Protein AF-R5YN58-F1 (afdb_monomer_lite)

Secondary structure (DSSP, 8-state):
-PPEEE-TTTTTTS---TT---TTSHHHHHHHHHHHHHTTTT--EEE-

pLDDT: mean 93.17, std 5.06, range [64.81, 96.69]

Radius of gyration: 10.49 Å; chains: 1; bounding box: 24×21×20 Å

Structure (mmCIF, N/CA/C/O backbone):
data_AF-R5YN58-F1
#
_entry.id   AF-R5YN58-F1
#
loop_
_atom_site.group_PDB
_atom_site.id
_atom_site.type_symbol
_atom_site.label_atom_id
_atom_site.label_alt_id
_atom_site.label_comp_id
_atom_site.label_asym_id
_atom_site.label_entity_id
_atom_site.label_seq_id
_atom_site.pdbx_PDB_ins_code
_atom_site.Cartn_x
_atom_site.Cartn_y
_atom_site.Cartn_z
_atom_site.occupancy
_atom_site.B_iso_or_equiv
_atom_site.auth_seq_id
_atom_site.auth_comp_id
_atom_site.auth_asym_id
_atom_site.auth_atom_id
_atom_site.pdbx_PDB_model_num
ATOM 1 N N . MET A 1 1 ? -8.764 -13.812 10.006 1.00 64.81 1 MET A N 1
ATOM 2 C CA . MET A 1 1 ? -7.695 -12.976 9.425 1.00 64.81 1 MET A CA 1
ATOM 3 C C . MET A 1 1 ? -8.302 -11.617 9.177 1.00 64.81 1 MET A C 1
ATOM 5 O O . MET A 1 1 ? -9.296 -11.546 8.465 1.00 64.81 1 MET A O 1
ATOM 9 N N . GLU A 1 2 ? -7.789 -10.588 9.838 1.00 84.06 2 GLU A N 1
ATOM 10 C CA . GLU A 1 2 ? -8.246 -9.217 9.621 1.00 84.06 2 GLU A CA 1
ATOM 11 C C . GLU A 1 2 ? -7.411 -8.607 8.502 1.00 84.06 2 GLU A C 1
ATOM 13 O O . GLU A 1 2 ? -6.190 -8.528 8.606 1.00 84.06 2 GLU A O 1
ATOM 18 N N . TYR A 1 3 ? -8.069 -8.221 7.413 1.00 89.94 3 TYR A N 1
ATOM 19 C CA . TYR A 1 3 ? -7.412 -7.504 6.332 1.00 89.94 3 TYR A CA 1
ATOM 20 C C . TYR A 1 3 ? -7.379 -6.021 6.661 1.00 89.94 3 TYR A C 1
ATOM 22 O O . TYR A 1 3 ? -8.410 -5.421 6.968 1.00 89.94 3 TYR A O 1
ATOM 30 N N . ILE A 1 4 ? -6.204 -5.416 6.530 1.00 92.25 4 ILE A N 1
ATOM 31 C CA . ILE A 1 4 ? -6.054 -3.972 6.681 1.00 92.25 4 ILE A CA 1
ATOM 32 C C . ILE A 1 4 ? -6.074 -3.360 5.289 1.00 92.25 4 ILE A C 1
ATOM 34 O O . ILE A 1 4 ? -5.224 -3.659 4.446 1.00 92.25 4 ILE A O 1
ATOM 38 N N . ARG A 1 5 ? -7.045 -2.481 5.036 1.00 95.12 5 ARG A N 1
ATOM 39 C CA . ARG A 1 5 ? -7.043 -1.670 3.820 1.00 95.12 5 ARG A CA 1
ATOM 40 C C . ARG A 1 5 ? -5.934 -0.635 3.915 1.00 95.12 5 ARG A C 1
ATOM 42 O O . ARG A 1 5 ? -5.939 0.207 4.812 1.00 95.12 5 ARG A O 1
ATOM 49 N N . VAL A 1 6 ? -5.013 -0.673 2.962 1.00 95.81 6 VAL A N 1
ATOM 50 C CA . VAL A 1 6 ? -3.964 0.337 2.843 1.00 95.81 6 VAL A CA 1
ATOM 51 C C . VAL A 1 6 ? -4.547 1.549 2.114 1.00 95.81 6 VAL A C 1
ATOM 53 O O . VAL A 1 6 ? -5.189 1.413 1.072 1.00 95.81 6 VAL A O 1
ATOM 56 N N . THR A 1 7 ? -4.350 2.733 2.680 1.00 96.25 7 THR A N 1
ATOM 57 C CA . THR A 1 7 ? -4.837 4.022 2.178 1.00 96.25 7 THR A CA 1
ATOM 58 C C . THR A 1 7 ? -3.705 5.045 2.172 1.00 96.25 7 THR A C 1
ATOM 60 O O . THR A 1 7 ? -2.659 4.842 2.791 1.00 96.25 7 THR A O 1
ATOM 63 N N . LYS A 1 8 ? -3.918 6.193 1.516 1.00 94.88 8 LYS A N 1
ATOM 64 C CA . LYS A 1 8 ? -2.961 7.315 1.535 1.00 94.88 8 LYS A CA 1
ATOM 65 C C . LYS A 1 8 ? -2.633 7.799 2.955 1.00 94.88 8 LYS A C 1
ATOM 67 O O . LYS A 1 8 ? -1.533 8.291 3.183 1.00 94.88 8 LYS A O 1
ATOM 72 N N . GLU A 1 9 ? -3.556 7.631 3.899 1.00 95.88 9 GLU A N 1
ATOM 73 C CA . GLU A 1 9 ? -3.425 8.107 5.281 1.00 95.88 9 GLU A CA 1
ATOM 74 C C . GLU A 1 9 ? -2.621 7.152 6.173 1.00 95.88 9 GLU A C 1
ATOM 76 O O . GLU A 1 9 ? -1.948 7.598 7.104 1.00 95.88 9 GLU A O 1
ATOM 81 N N . ASN A 1 10 ? -2.672 5.841 5.903 1.00 95.50 10 ASN A N 1
ATOM 82 C CA . ASN A 1 10 ? -2.011 4.836 6.741 1.00 95.50 10 ASN A CA 1
ATOM 83 C C . ASN A 1 10 ? -0.749 4.224 6.113 1.00 95.50 10 ASN A C 1
ATOM 85 O O . ASN A 1 10 ? 0.091 3.725 6.858 1.00 95.50 10 ASN A O 1
ATOM 89 N N . ILE A 1 11 ? -0.548 4.321 4.792 1.00 95.06 11 ILE A N 1
ATOM 90 C CA . ILE A 1 11 ? 0.542 3.637 4.072 1.00 95.06 11 ILE A CA 1
ATOM 91 C C . ILE A 1 11 ? 1.946 3.926 4.628 1.00 95.06 11 ILE A C 1
ATOM 93 O O . ILE A 1 11 ? 2.828 3.069 4.582 1.00 95.06 11 ILE A O 1
ATOM 97 N N . GLU A 1 12 ? 2.169 5.106 5.207 1.00 94.38 12 GLU A N 1
ATOM 98 C CA . GLU A 1 12 ? 3.450 5.441 5.839 1.00 94.38 12 GLU A CA 1
ATOM 99 C C . GLU A 1 12 ? 3.707 4.661 7.127 1.00 94.38 12 GLU A C 1
ATOM 101 O O . GLU A 1 12 ? 4.843 4.269 7.396 1.00 94.38 12 GLU A O 1
ATOM 106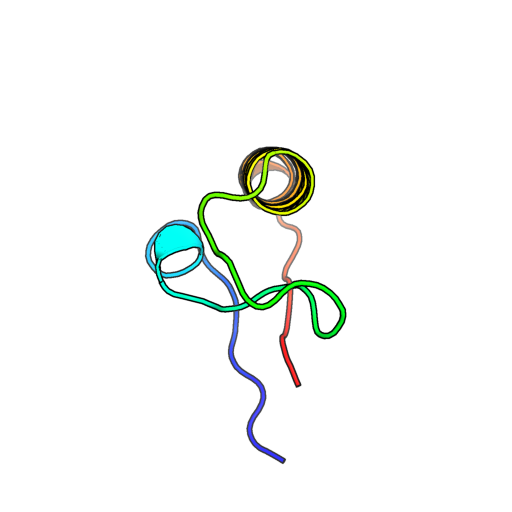 N N . LYS A 1 13 ? 2.653 4.379 7.891 1.00 92.50 13 LYS A N 1
ATOM 107 C CA . LYS A 1 13 ? 2.720 3.639 9.154 1.00 92.50 13 LYS A CA 1
ATOM 108 C C . LYS A 1 13 ? 2.664 2.134 8.921 1.00 92.50 13 LYS A C 1
ATOM 110 O O . LYS A 1 13 ? 3.307 1.380 9.648 1.00 92.50 13 LYS A O 1
ATOM 115 N N . GLU A 1 14 ? 1.957 1.712 7.878 1.00 93.19 14 GLU A N 1
ATOM 116 C CA . GLU A 1 14 ? 1.802 0.306 7.544 1.00 93.19 14 GLU A CA 1
ATOM 117 C C . GLU A 1 14 ? 3.108 -0.329 7.060 1.00 93.19 14 GLU A C 1
ATOM 119 O O . GLU A 1 14 ? 3.883 0.236 6.278 1.00 93.19 14 GLU A O 1
ATOM 124 N N . HIS A 1 15 ? 3.326 -1.557 7.520 1.00 92.06 15 HIS A N 1
ATOM 125 C CA . HIS A 1 15 ? 4.384 -2.421 7.030 1.00 92.06 15 HIS A CA 1
ATOM 126 C C . HIS A 1 15 ? 3.884 -3.174 5.790 1.00 92.06 15 HIS A C 1
ATOM 128 O O . HIS A 1 15 ? 2.964 -3.982 5.874 1.00 92.06 15 HIS A O 1
ATOM 134 N N . ILE A 1 16 ? 4.487 -2.901 4.630 1.00 92.19 16 ILE A N 1
ATOM 135 C CA . ILE A 1 16 ? 3.992 -3.367 3.320 1.00 92.19 16 ILE A CA 1
ATOM 136 C C . ILE A 1 16 ? 4.875 -4.439 2.650 1.00 92.19 16 ILE A C 1
ATOM 138 O O . ILE A 1 16 ? 4.662 -4.782 1.479 1.00 92.19 16 ILE A O 1
ATOM 142 N N . CYS A 1 17 ? 5.919 -4.916 3.332 1.00 91.94 17 CYS A N 1
ATOM 143 C CA . CYS A 1 17 ? 6.882 -5.867 2.779 1.00 91.94 17 CYS A CA 1
ATOM 144 C C . CYS A 1 17 ? 7.424 -6.805 3.859 1.00 91.94 17 CYS A C 1
ATOM 146 O O . CYS A 1 17 ? 8.345 -6.436 4.578 1.00 91.94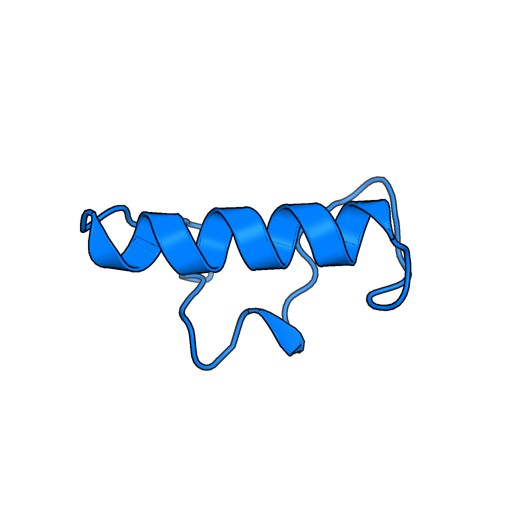 17 CYS A O 1
ATOM 148 N N . CYS A 1 18 ? 6.934 -8.047 3.897 1.00 90.88 18 CYS A N 1
ATOM 149 C CA . CYS A 1 18 ? 7.350 -9.050 4.883 1.00 90.88 18 CYS A CA 1
ATOM 150 C C . CYS A 1 18 ? 8.864 -9.333 4.896 1.00 90.88 18 CYS A C 1
ATOM 152 O O . CYS A 1 18 ? 9.384 -9.801 5.902 1.00 90.88 18 CYS A O 1
ATOM 154 N N . ALA A 1 19 ? 9.570 -9.063 3.792 1.00 93.75 19 ALA A N 1
ATOM 155 C CA . ALA A 1 19 ? 11.009 -9.293 3.677 1.00 93.75 19 ALA A CA 1
ATOM 156 C C . ALA A 1 19 ? 11.871 -8.156 4.262 1.00 93.75 19 ALA A C 1
ATOM 158 O O . ALA A 1 19 ? 13.056 -8.363 4.505 1.00 93.75 19 ALA A O 1
ATOM 159 N N . ILE A 1 20 ? 11.312 -6.957 4.472 1.00 93.25 20 ILE A N 1
ATOM 160 C CA . ILE A 1 20 ? 12.073 -5.763 4.871 1.00 93.25 20 ILE A CA 1
ATOM 161 C C . ILE A 1 20 ? 11.363 -5.064 6.028 1.00 93.25 20 ILE A C 1
ATOM 163 O O . ILE A 1 20 ? 10.357 -4.387 5.835 1.00 93.25 20 ILE A O 1
ATOM 167 N N . SER A 1 21 ? 11.918 -5.171 7.235 1.00 90.75 21 SER A N 1
ATOM 168 C CA . SER A 1 21 ? 11.338 -4.602 8.462 1.00 90.75 21 SER A CA 1
ATOM 169 C C . SER A 1 21 ? 11.420 -3.073 8.555 1.00 90.75 21 SER A C 1
ATOM 171 O O . SER A 1 21 ? 10.640 -2.459 9.284 1.00 90.75 21 SER A O 1
ATOM 173 N N . SER A 1 22 ? 12.337 -2.437 7.821 1.00 91.81 22 SER A N 1
ATOM 174 C CA . SER A 1 22 ? 12.560 -0.990 7.883 1.00 91.81 22 SER A CA 1
ATOM 175 C C . SER A 1 22 ? 11.665 -0.221 6.913 1.00 91.81 22 SER A C 1
ATOM 177 O O . SER A 1 22 ? 11.810 -0.317 5.697 1.00 91.81 22 SER A O 1
ATOM 179 N N . ASN A 1 23 ? 10.814 0.659 7.446 1.00 88.69 23 ASN A N 1
ATOM 180 C CA . ASN A 1 23 ? 10.033 1.609 6.642 1.00 88.69 23 ASN A CA 1
ATOM 181 C C . ASN A 1 23 ? 10.883 2.692 5.952 1.00 88.69 23 ASN A C 1
ATOM 183 O O . ASN A 1 23 ? 10.363 3.419 5.111 1.00 88.69 23 ASN A O 1
ATOM 187 N N . LYS A 1 24 ? 12.166 2.815 6.315 1.00 92.19 24 LYS A N 1
ATOM 188 C CA . LYS A 1 24 ? 13.107 3.777 5.721 1.00 92.19 24 LYS A CA 1
ATOM 189 C C . LYS A 1 24 ? 13.952 3.169 4.600 1.00 92.19 24 LYS A C 1
ATOM 191 O O . LYS A 1 24 ? 14.770 3.872 4.017 1.00 92.19 24 LYS A O 1
ATOM 196 N N . ASP A 1 25 ? 13.795 1.876 4.330 1.00 96.50 25 ASP A N 1
ATOM 197 C CA . ASP A 1 25 ? 14.495 1.225 3.231 1.00 96.50 25 ASP A CA 1
ATOM 198 C C . ASP A 1 25 ? 14.019 1.783 1.881 1.00 96.50 25 ASP A C 1
ATOM 200 O O . ASP A 1 25 ? 12.821 1.979 1.665 1.00 96.50 25 ASP A O 1
ATOM 204 N N . ILE A 1 26 ? 14.954 2.030 0.962 1.00 96.12 26 ILE A N 1
ATOM 205 C CA . ILE A 1 26 ? 14.665 2.610 -0.357 1.00 96.12 26 ILE A CA 1
ATOM 206 C C . ILE A 1 26 ? 13.661 1.767 -1.148 1.00 96.12 26 ILE A C 1
ATOM 208 O O . ILE A 1 26 ? 12.799 2.328 -1.825 1.00 96.12 26 ILE A O 1
ATOM 212 N N . GLN A 1 27 ? 13.719 0.438 -1.047 1.00 96.19 27 GLN A N 1
ATOM 213 C CA . GLN A 1 27 ? 12.789 -0.442 -1.751 1.00 96.19 27 GLN A CA 1
ATOM 214 C C . GLN A 1 27 ? 11.378 -0.332 -1.168 1.00 96.19 27 GLN A C 1
ATOM 216 O O . GLN A 1 27 ? 10.395 -0.297 -1.911 1.00 96.19 27 GLN A O 1
ATOM 221 N N . VAL A 1 28 ? 11.267 -0.208 0.159 1.00 96.19 28 VAL A N 1
ATOM 222 C CA . VAL A 1 28 ? 9.981 0.007 0.835 1.00 96.19 28 VAL A CA 1
ATOM 223 C C . VAL A 1 28 ? 9.407 1.372 0.470 1.00 96.19 28 VAL A C 1
ATOM 225 O O . VAL A 1 28 ? 8.235 1.455 0.110 1.00 96.19 28 VAL A O 1
ATOM 228 N N . ILE A 1 29 ? 10.226 2.426 0.488 1.00 96.12 29 ILE A N 1
ATOM 229 C CA . ILE A 1 29 ? 9.816 3.781 0.100 1.00 96.12 29 ILE A CA 1
ATOM 230 C C . ILE A 1 29 ? 9.342 3.803 -1.359 1.00 96.12 29 ILE A C 1
ATOM 232 O O . ILE A 1 29 ? 8.259 4.313 -1.647 1.00 96.12 29 ILE A O 1
ATOM 236 N N . SER A 1 30 ? 10.110 3.206 -2.276 1.00 96.69 30 SER A N 1
ATOM 237 C CA . SER A 1 30 ? 9.755 3.121 -3.697 1.00 96.69 30 SER A CA 1
ATOM 238 C C . SER A 1 30 ? 8.413 2.412 -3.897 1.00 96.69 30 SER A C 1
ATOM 240 O O . SER A 1 30 ? 7.531 2.933 -4.582 1.00 96.69 30 SER A O 1
ATOM 242 N N . LYS A 1 31 ? 8.199 1.282 -3.213 1.00 95.56 31 LYS A N 1
ATOM 243 C CA . LYS A 1 31 ? 6.929 0.552 -3.263 1.00 95.56 31 LYS A CA 1
ATOM 244 C C . LYS A 1 31 ? 5.767 1.368 -2.687 1.00 95.56 31 LYS A C 1
ATOM 246 O O . LYS A 1 31 ? 4.693 1.380 -3.284 1.00 95.56 31 LYS A O 1
ATOM 251 N N . LYS A 1 32 ? 5.962 2.071 -1.564 1.00 95.81 32 LYS A N 1
ATOM 252 C CA . LYS A 1 32 ? 4.935 2.961 -0.989 1.00 95.81 32 LYS A CA 1
ATOM 253 C C . LYS A 1 32 ? 4.550 4.070 -1.961 1.00 95.81 32 LYS A C 1
ATOM 255 O O . LYS A 1 32 ? 3.364 4.326 -2.141 1.00 95.81 32 LYS A O 1
ATOM 260 N N . ASN A 1 33 ? 5.528 4.688 -2.617 1.00 96.38 33 ASN A N 1
ATOM 261 C CA . ASN A 1 33 ? 5.275 5.728 -3.612 1.00 96.38 33 ASN A CA 1
ATOM 262 C C . ASN A 1 33 ? 4.497 5.182 -4.811 1.00 96.38 33 ASN A C 1
ATOM 264 O O . ASN A 1 33 ? 3.492 5.773 -5.191 1.00 96.38 33 ASN A O 1
ATOM 268 N N . TRP A 1 34 ? 4.883 4.016 -5.333 1.00 96.00 34 TRP A N 1
ATOM 269 C CA . TRP A 1 34 ? 4.146 3.377 -6.422 1.00 96.00 34 TRP A CA 1
ATOM 270 C C . TRP A 1 34 ? 2.688 3.090 -6.042 1.00 96.00 34 TRP A C 1
ATOM 272 O O . TRP A 1 34 ? 1.777 3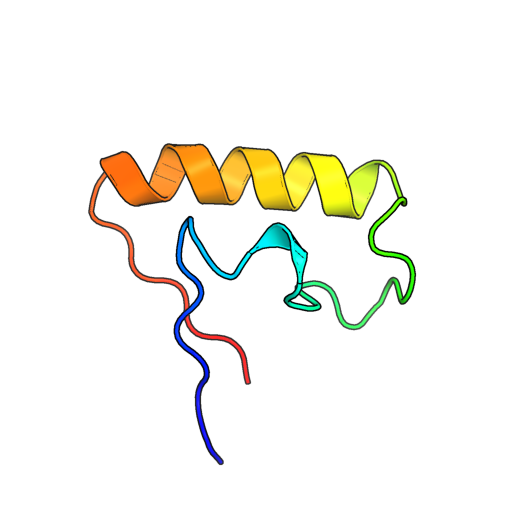.419 -6.796 1.00 96.00 34 TRP A O 1
ATOM 282 N N . LEU A 1 35 ? 2.445 2.536 -4.848 1.00 96.00 35 LEU A N 1
ATOM 283 C CA . LEU A 1 35 ? 1.088 2.288 -4.347 1.00 96.00 35 LEU A CA 1
ATOM 284 C C . LEU A 1 35 ? 0.272 3.582 -4.223 1.00 96.00 35 LEU A C 1
ATOM 286 O O . LEU A 1 35 ? -0.910 3.585 -4.558 1.00 96.00 35 LEU A O 1
ATOM 290 N N . LYS A 1 36 ? 0.899 4.683 -3.781 1.00 95.12 36 LYS A N 1
ATOM 291 C CA . LYS A 1 36 ? 0.228 5.982 -3.640 1.00 95.12 36 LYS A CA 1
ATOM 292 C C . LYS A 1 36 ? -0.352 6.497 -4.947 1.00 95.12 36 LYS A C 1
ATOM 294 O O . LYS A 1 36 ? -1.476 6.989 -4.931 1.00 95.12 36 LYS A O 1
ATOM 299 N N . GLU A 1 37 ? 0.400 6.372 -6.036 1.00 96.19 37 GLU A N 1
ATOM 300 C CA . GLU A 1 37 ? -0.059 6.766 -7.369 1.00 96.19 37 GLU A CA 1
ATOM 301 C C . GLU A 1 37 ? -1.222 5.890 -7.839 1.00 96.19 37 GLU A C 1
ATOM 303 O O . GLU A 1 37 ? -2.198 6.385 -8.387 1.00 96.19 37 GLU A O 1
ATOM 308 N N . ARG A 1 38 ? -1.149 4.579 -7.579 1.00 96.31 38 ARG A N 1
ATOM 309 C CA . ARG A 1 38 ? -2.184 3.628 -8.004 1.00 96.31 38 ARG A CA 1
ATOM 310 C C . ARG A 1 38 ? -3.512 3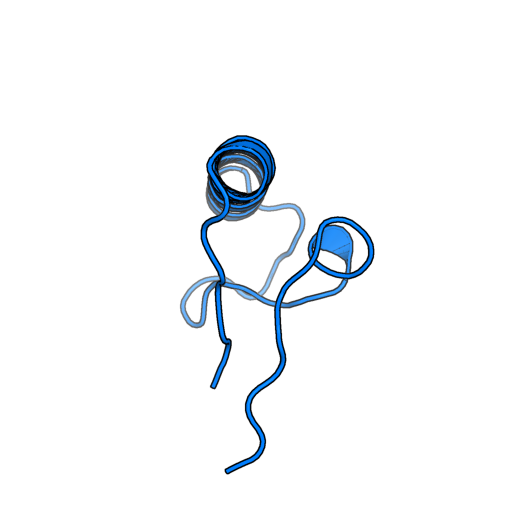.787 -7.262 1.00 96.31 38 ARG A C 1
ATOM 312 O O . ARG A 1 38 ? -4.538 3.320 -7.748 1.00 96.31 38 ARG A O 1
ATOM 319 N N . PHE A 1 39 ? -3.526 4.431 -6.094 1.00 94.38 39 PHE A N 1
ATOM 320 C CA . PHE A 1 39 ? -4.784 4.746 -5.414 1.00 94.38 39 PHE A CA 1
ATOM 321 C C . PHE A 1 39 ? -5.652 5.721 -6.224 1.00 94.38 39 PHE A C 1
ATOM 323 O O . PHE A 1 39 ? -6.874 5.636 -6.137 1.00 94.38 39 PHE A O 1
ATOM 330 N N . ASP A 1 40 ? -5.044 6.623 -7.006 1.00 93.69 40 ASP A N 1
ATOM 331 C CA . ASP A 1 40 ? -5.783 7.571 -7.855 1.00 93.69 40 ASP A CA 1
ATOM 332 C C . ASP A 1 40 ? -6.431 6.883 -9.066 1.00 93.69 40 ASP A C 1
ATOM 334 O O . ASP A 1 40 ? -7.450 7.350 -9.567 1.00 93.69 40 ASP A O 1
ATOM 338 N N . ASP A 1 41 ? -5.921 5.710 -9.448 1.00 96.25 41 ASP A N 1
ATOM 339 C CA . ASP A 1 41 ? -6.516 4.840 -10.468 1.00 96.25 41 ASP A CA 1
ATOM 340 C C . ASP A 1 41 ? -7.727 4.041 -9.925 1.00 96.25 41 ASP A C 1
ATOM 342 O O . ASP A 1 41 ? -8.296 3.200 -10.619 1.00 96.25 41 ASP A O 1
ATOM 346 N N . GLY A 1 42 ? -8.117 4.261 -8.661 1.00 93.94 42 GLY A N 1
ATOM 347 C CA . GLY A 1 42 ? -9.217 3.556 -7.999 1.00 93.94 42 GLY A CA 1
ATOM 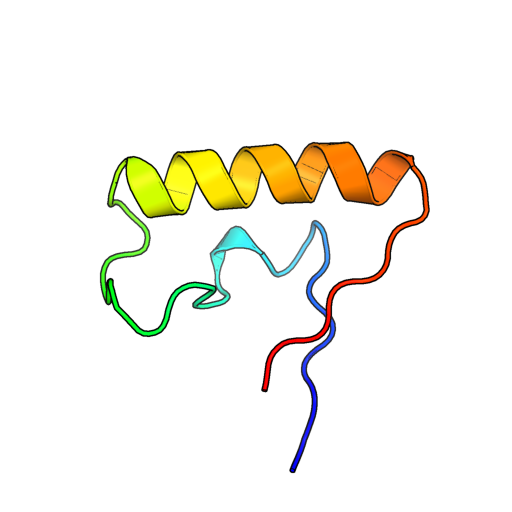348 C C . GLY A 1 42 ? -8.856 2.160 -7.477 1.00 93.94 42 GLY A C 1
ATOM 349 O O . GLY A 1 42 ? -9.746 1.423 -7.045 1.00 93.94 42 GLY A O 1
ATOM 350 N N . LEU A 1 43 ? -7.570 1.780 -7.484 1.00 95.50 43 LEU A N 1
ATOM 351 C CA . LEU A 1 43 ? -7.130 0.478 -6.979 1.00 95.50 43 LEU A CA 1
ATOM 352 C C . LEU A 1 43 ? -7.203 0.406 -5.449 1.00 95.50 43 LEU A C 1
ATOM 354 O O . LEU A 1 43 ? -6.863 1.345 -4.725 1.00 95.50 43 LEU A O 1
ATOM 358 N N . VAL A 1 44 ? -7.607 -0.764 -4.948 1.00 94.38 44 VAL A N 1
ATOM 359 C CA . VAL A 1 44 ? -7.705 -1.054 -3.515 1.00 94.38 44 VAL A CA 1
ATOM 360 C C . VAL A 1 44 ? -6.686 -2.121 -3.143 1.00 94.38 44 VAL A C 1
ATOM 362 O O . VAL A 1 44 ? -6.684 -3.214 -3.702 1.00 94.38 44 VAL A O 1
ATOM 365 N N . PHE A 1 45 ? -5.846 -1.810 -2.157 1.00 94.88 45 PHE A N 1
ATOM 366 C CA . PHE A 1 45 ? -4.817 -2.715 -1.657 1.00 94.88 45 PHE A CA 1
ATOM 367 C C . PHE A 1 45 ? -5.166 -3.185 -0.244 1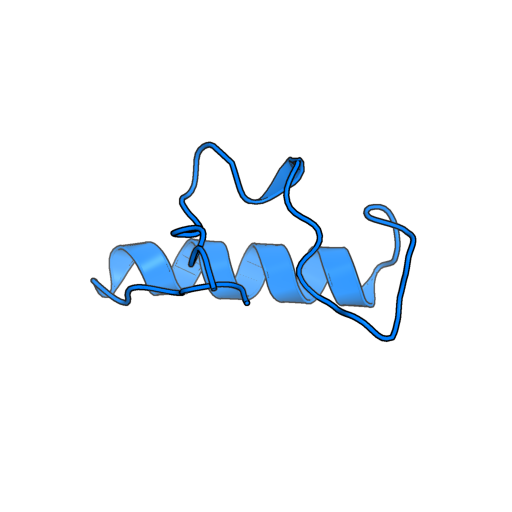.00 94.88 45 PHE A C 1
ATOM 369 O O . PHE A 1 45 ? -5.478 -2.377 0.635 1.00 94.88 45 PHE A O 1
ATOM 376 N N . LEU A 1 46 ? -5.102 -4.500 -0.031 1.00 93.94 46 LEU A N 1
ATOM 377 C CA . LEU A 1 46 ? -5.348 -5.151 1.252 1.00 93.94 46 LEU A CA 1
ATOM 378 C C . LEU A 1 46 ? -4.067 -5.833 1.725 1.00 93.94 46 LEU A C 1
ATOM 380 O O . LEU A 1 46 ? -3.423 -6.560 0.969 1.00 93.94 46 LEU A O 1
ATOM 384 N N . ARG A 1 47 ? -3.712 -5.596 2.983 1.00 89.12 47 ARG A N 1
ATOM 385 C CA . ARG A 1 47 ? -2.632 -6.281 3.683 1.00 89.12 47 ARG A CA 1
ATOM 386 C C . ARG A 1 47 ? -3.224 -7.422 4.514 1.00 89.12 47 ARG A C 1
ATOM 388 O O . ARG A 1 47 ? -4.257 -7.230 5.156 1.00 89.12 47 ARG A O 1
ATOM 395 N N . VAL A 1 48 ? -2.541 -8.568 4.493 1.00 83.62 48 VAL A N 1
ATOM 396 C CA . VAL A 1 48 ? -2.757 -9.725 5.379 1.00 83.62 48 VAL A CA 1
ATOM 397 C C . VAL A 1 48 ? -1.704 -9.769 6.484 1.00 83.62 48 VAL A C 1
ATOM 399 O O . VAL A 1 48 ? -0.603 -9.203 6.272 1.00 83.62 48 VAL A O 1
#

Foldseek 3Di:
DDKDKDDPVCLLVDDDDPVDPDSPDPVNVVVSVVVHVCVVVVDIDIDD

Sequence (48 aa):
MEYIRVTKENIEKEHICCAISSNKDIQVISKKNWLKERFDDGLVFLRV